Protein AF-A0A0D9W288-F1 (afdb_monomer_lite)

pLDDT: mean 71.08, std 15.68, range [37.62, 91.94]

Sequence (70 aa):
MSRAILLSHQKVCGKVGGWVALMDETASVAVLNPFTNSHIMLPPARKHVVAASSETMVMVDGKYAVQNAF

Secondary structure (DSSP, 8-state):
--SGGGGTT-EEEEEETTEEEEE-TT--EEEEETTTTEEEEPPP--HHHHHT-SS-EEEETTEEEE----

InterPro domains:
  IPR005174 KIB1-4, beta-propeller [PF03478] (8-49)

Radius of gyration: 13.82 Å; chains: 1; bounding box: 32×27×34 Å

Foldseek 3Di:
DDPPVVPPFWDFDDDDDQWTWIAGPQQWIKIARPVVRDID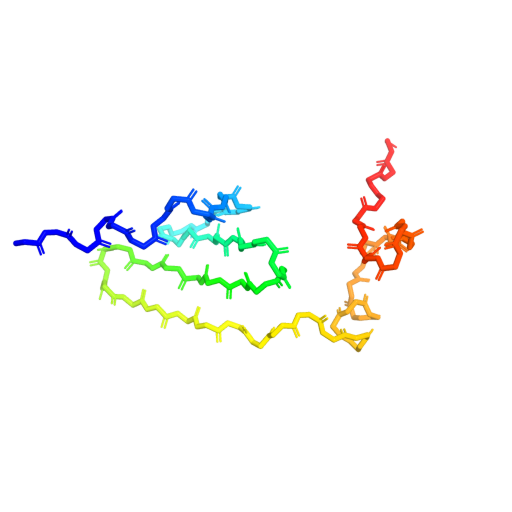TDDRCDPVNVVPDPFDWDDDPNDIDGDDDD

Structure (mmCIF, N/CA/C/O backbone):
data_AF-A0A0D9W288-F1
#
_entry.id   AF-A0A0D9W288-F1
#
loop_
_atom_site.group_PDB
_atom_site.id
_atom_site.type_symbol
_atom_site.label_atom_id
_atom_site.label_alt_id
_atom_site.label_comp_id
_atom_site.label_asym_id
_atom_site.label_entity_id
_atom_site.label_seq_id
_atom_site.pdbx_PDB_ins_code
_atom_site.Cartn_x
_atom_site.Cartn_y
_atom_site.Cartn_z
_atom_site.occupancy
_atom_site.B_iso_or_equiv
_atom_site.auth_seq_id
_atom_site.auth_comp_id
_atom_site.auth_asym_id
_atom_site.auth_atom_id
_atom_site.pdbx_PDB_model_num
ATOM 1 N N . MET A 1 1 ? -8.303 -11.186 17.040 1.00 37.62 1 MET A N 1
ATOM 2 C CA . MET A 1 1 ? -7.278 -11.816 16.181 1.00 37.62 1 MET A CA 1
ATOM 3 C C . MET A 1 1 ? -6.816 -10.772 15.177 1.00 37.62 1 MET A C 1
ATOM 5 O O . MET A 1 1 ? -7.567 -10.426 14.276 1.00 37.62 1 MET A O 1
ATOM 9 N N . SER A 1 2 ? -5.663 -10.154 15.433 1.00 41.41 2 SER A N 1
ATOM 10 C CA . SER A 1 2 ? -5.225 -8.937 14.742 1.00 41.41 2 SER A CA 1
ATOM 11 C C . SER A 1 2 ? -4.555 -9.271 13.411 1.00 41.41 2 SER A C 1
ATOM 13 O O . SER A 1 2 ? -3.655 -10.103 13.344 1.00 41.41 2 SER A O 1
ATOM 15 N N . ARG A 1 3 ? -5.003 -8.587 12.358 1.00 47.09 3 ARG A N 1
ATOM 16 C CA . ARG A 1 3 ? -4.650 -8.700 10.930 1.00 47.09 3 ARG A CA 1
ATOM 17 C C . ARG A 1 3 ? -3.200 -8.270 10.609 1.00 47.09 3 ARG A C 1
ATOM 19 O O . ARG A 1 3 ? -2.933 -7.744 9.538 1.00 47.09 3 ARG A O 1
ATOM 26 N N . ALA A 1 4 ? -2.270 -8.468 11.545 1.00 46.47 4 ALA A N 1
ATOM 27 C CA . ALA A 1 4 ? -0.868 -8.048 11.464 1.00 46.47 4 ALA A CA 1
ATOM 28 C C . ALA A 1 4 ? 0.035 -9.042 10.702 1.00 46.47 4 ALA A C 1
ATOM 30 O O . ALA A 1 4 ? 1.206 -8.757 10.477 1.00 46.47 4 ALA A O 1
ATOM 31 N N . ILE A 1 5 ? -0.495 -10.197 10.282 1.00 44.69 5 ILE A N 1
ATOM 32 C CA . ILE A 1 5 ? 0.299 -11.297 9.701 1.00 44.69 5 ILE A CA 1
ATOM 33 C C . ILE A 1 5 ? 0.602 -11.095 8.201 1.00 44.69 5 ILE A C 1
ATOM 35 O O . ILE A 1 5 ? 1.511 -11.719 7.671 1.00 44.69 5 ILE A O 1
ATOM 39 N N . LEU A 1 6 ? -0.066 -10.169 7.505 1.00 50.94 6 LEU A N 1
ATOM 40 C CA . LEU A 1 6 ? 0.198 -9.926 6.074 1.00 50.94 6 LEU A CA 1
ATOM 41 C C . LEU A 1 6 ? 1.436 -9.048 5.792 1.00 50.94 6 LEU A C 1
ATOM 43 O O . LEU A 1 6 ? 1.757 -8.814 4.630 1.00 50.94 6 LEU A O 1
ATOM 47 N N . LEU A 1 7 ? 2.136 -8.552 6.818 1.00 53.09 7 LEU A N 1
ATOM 48 C CA . LEU A 1 7 ? 3.177 -7.524 6.667 1.00 53.09 7 LEU A CA 1
ATOM 49 C C . LEU A 1 7 ? 4.615 -8.046 6.549 1.00 53.09 7 LEU A C 1
ATOM 51 O O . LEU A 1 7 ? 5.517 -7.230 6.388 1.00 53.09 7 LEU A O 1
ATOM 55 N N . SER A 1 8 ? 4.873 -9.357 6.600 1.00 60.72 8 SER A N 1
ATOM 56 C CA . SER A 1 8 ? 6.260 -9.861 6.599 1.00 60.72 8 SER A CA 1
ATOM 57 C C . SER A 1 8 ? 7.056 -9.493 5.335 1.00 60.72 8 SER A C 1
ATOM 59 O O . SER A 1 8 ? 8.281 -9.464 5.388 1.00 60.72 8 SER A O 1
ATOM 61 N N . HIS A 1 9 ? 6.380 -9.167 4.226 1.00 71.44 9 HIS A N 1
ATOM 62 C CA . HIS A 1 9 ? 6.998 -8.790 2.945 1.00 71.44 9 HIS A CA 1
ATOM 63 C C . HIS A 1 9 ? 6.680 -7.339 2.522 1.00 71.44 9 HIS A C 1
ATOM 65 O O . HIS A 1 9 ? 7.002 -6.944 1.404 1.00 71.44 9 HIS A O 1
ATOM 71 N N . GLN A 1 10 ? 6.045 -6.533 3.385 1.00 76.38 10 GLN A N 1
ATOM 72 C CA . GLN A 1 10 ? 5.609 -5.170 3.057 1.00 76.38 10 GLN A CA 1
ATOM 73 C C . GLN A 1 10 ? 6.422 -4.120 3.820 1.00 76.38 10 GLN A C 1
ATOM 75 O O . GLN A 1 10 ? 6.517 -4.157 5.046 1.00 76.38 10 GLN A O 1
ATOM 80 N N . LYS A 1 11 ? 6.987 -3.148 3.100 1.00 83.56 11 LYS A N 1
ATOM 81 C CA . LYS A 1 11 ? 7.742 -2.025 3.672 1.00 83.56 11 LYS A CA 1
ATOM 82 C C . LYS A 1 11 ? 6.912 -0.748 3.637 1.00 83.56 11 LYS A C 1
ATOM 84 O O . LYS A 1 11 ? 6.257 -0.461 2.641 1.00 83.56 11 LYS A O 1
ATOM 89 N N . VAL A 1 12 ? 6.971 0.042 4.708 1.00 85.00 12 VAL A N 1
ATOM 90 C CA . VAL A 1 12 ? 6.353 1.376 4.744 1.00 85.00 12 VAL A CA 1
ATOM 91 C C . VAL A 1 12 ? 7.102 2.301 3.787 1.00 85.00 12 VAL A C 1
ATOM 93 O O . VAL A 1 12 ? 8.309 2.479 3.933 1.00 85.00 12 VAL A O 1
ATOM 96 N N . CYS A 1 13 ? 6.387 2.900 2.834 1.00 83.19 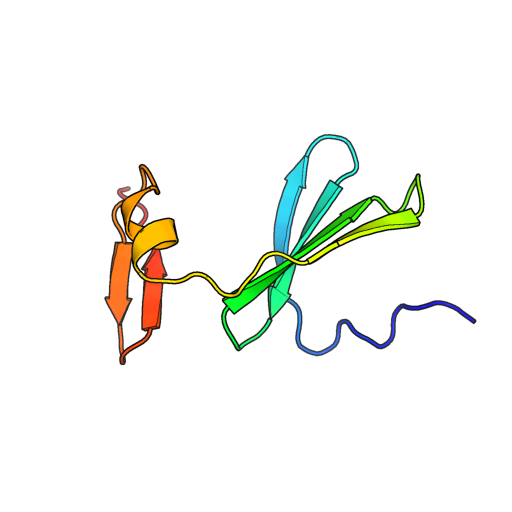13 CYS A N 1
ATOM 97 C CA . CYS A 1 13 ? 6.942 3.844 1.858 1.00 83.19 13 CYS A CA 1
ATOM 98 C C . CYS A 1 13 ? 6.369 5.267 1.978 1.00 83.19 13 CYS A C 1
ATOM 100 O O . CYS A 1 13 ? 6.903 6.188 1.370 1.00 83.19 13 CYS A O 1
ATOM 102 N N . GLY A 1 14 ? 5.329 5.486 2.793 1.00 83.94 14 GLY A N 1
ATOM 103 C CA . GLY A 1 14 ? 4.778 6.823 3.022 1.00 83.94 14 GLY A CA 1
ATOM 104 C C . GLY A 1 14 ? 3.765 6.884 4.163 1.00 83.94 14 GLY A C 1
ATOM 105 O O . GLY A 1 14 ? 3.175 5.871 4.543 1.00 83.94 14 GLY A O 1
ATOM 106 N N . LYS A 1 15 ? 3.557 8.084 4.719 1.00 86.25 15 LYS A N 1
ATOM 107 C CA . LYS A 1 15 ? 2.517 8.354 5.724 1.00 86.25 15 LYS A CA 1
ATOM 108 C C . LYS A 1 15 ? 1.957 9.769 5.582 1.00 86.25 15 LYS A C 1
ATOM 110 O O . LYS A 1 15 ? 2.726 10.710 5.409 1.00 86.25 15 LYS A O 1
ATOM 115 N N . VAL A 1 16 ? 0.640 9.934 5.707 1.00 84.38 16 VAL A N 1
ATOM 116 C CA . VAL A 1 16 ? -0.013 11.257 5.737 1.00 84.38 16 VAL A CA 1
ATOM 117 C C . VAL A 1 16 ? -1.388 11.170 6.395 1.00 84.38 16 VAL A C 1
ATOM 119 O O . VAL A 1 16 ? -2.163 10.281 6.073 1.00 84.38 16 VAL A O 1
ATOM 122 N N . GLY A 1 17 ? -1.712 12.074 7.325 1.00 85.19 17 GLY A N 1
ATOM 123 C CA . GLY A 1 17 ? -3.082 12.223 7.849 1.00 85.19 17 GLY A CA 1
ATOM 124 C C . GLY A 1 17 ? -3.743 10.934 8.366 1.00 85.19 17 GLY A C 1
ATOM 125 O O . GLY A 1 17 ? -4.927 10.720 8.129 1.00 85.19 17 GLY A O 1
ATOM 126 N N . GLY A 1 18 ? -2.981 10.044 9.010 1.00 85.62 18 GLY A N 1
ATOM 127 C CA . GLY A 1 18 ? -3.473 8.748 9.497 1.00 85.62 18 GLY A CA 1
ATOM 128 C C . GLY A 1 18 ? -3.452 7.614 8.466 1.00 85.62 18 GLY A C 1
ATOM 129 O O . GLY A 1 18 ? -3.729 6.474 8.822 1.00 85.62 18 GLY A O 1
ATOM 130 N N . TRP A 1 19 ? -3.064 7.893 7.225 1.00 90.56 19 TRP A N 1
ATOM 131 C CA . TRP A 1 19 ? -2.800 6.890 6.201 1.00 90.56 19 TRP A CA 1
ATOM 132 C C . TRP A 1 19 ? -1.349 6.412 6.231 1.00 90.56 19 TRP A C 1
ATOM 134 O O . TRP A 1 19 ? -0.428 7.198 6.468 1.00 90.56 19 TRP A O 1
ATOM 144 N N . VAL A 1 20 ? -1.152 5.129 5.937 1.00 90.50 20 VAL A N 1
ATOM 145 C CA . VAL A 1 20 ? 0.147 4.470 5.775 1.00 90.50 20 VAL A CA 1
ATOM 146 C C . VAL A 1 20 ? 0.164 3.768 4.423 1.00 90.50 20 VAL A C 1
ATOM 148 O O . VAL A 1 20 ? -0.713 2.956 4.139 1.00 90.50 20 VAL A O 1
ATOM 151 N N . ALA A 1 21 ? 1.160 4.077 3.598 1.00 89.81 21 ALA A N 1
ATOM 152 C CA . ALA A 1 21 ? 1.421 3.375 2.352 1.00 89.81 21 ALA A CA 1
ATOM 153 C C . ALA A 1 21 ? 2.463 2.276 2.587 1.00 89.81 21 ALA A C 1
ATOM 155 O O . ALA A 1 21 ? 3.510 2.507 3.199 1.00 89.81 21 ALA A O 1
ATOM 156 N N . LEU A 1 22 ? 2.154 1.083 2.100 1.00 89.00 22 LEU A N 1
ATOM 157 C CA . LEU A 1 22 ? 2.955 -0.124 2.186 1.00 89.00 22 LEU A CA 1
ATOM 158 C C . LEU A 1 22 ? 3.236 -0.627 0.777 1.00 89.00 22 LEU A C 1
ATOM 160 O O . LEU A 1 22 ? 2.326 -0.664 -0.046 1.00 89.00 22 LEU A O 1
ATOM 164 N N . MET A 1 23 ? 4.466 -1.043 0.511 1.00 86.38 23 MET A N 1
ATOM 165 C CA . MET A 1 23 ? 4.860 -1.636 -0.762 1.00 86.38 23 MET A CA 1
ATOM 166 C C . MET A 1 23 ? 5.415 -3.039 -0.540 1.00 86.38 23 MET A C 1
ATOM 168 O O . MET A 1 23 ? 6.228 -3.240 0.365 1.00 86.38 23 MET A O 1
ATOM 172 N N . ASP A 1 24 ? 4.990 -3.993 -1.363 1.00 83.31 24 ASP A N 1
ATOM 173 C CA . ASP A 1 24 ? 5.556 -5.343 -1.378 1.00 83.31 24 ASP A CA 1
ATOM 174 C C . ASP A 1 24 ? 6.734 -5.485 -2.361 1.00 83.31 24 ASP A C 1
ATOM 176 O O . ASP A 1 24 ? 7.119 -4.558 -3.078 1.00 83.31 24 ASP A O 1
ATOM 180 N N . GLU A 1 25 ? 7.327 -6.676 -2.403 1.00 80.44 25 GLU A N 1
ATOM 181 C CA . GLU A 1 25 ? 8.455 -7.004 -3.285 1.00 80.44 25 GLU A CA 1
ATOM 182 C C . GLU A 1 25 ? 8.128 -6.977 -4.790 1.00 80.44 25 GLU A C 1
ATOM 184 O O . GLU A 1 25 ? 9.040 -6.929 -5.624 1.00 80.44 25 GLU A O 1
ATOM 189 N N . THR A 1 26 ? 6.840 -6.967 -5.144 1.00 78.12 26 THR A N 1
ATOM 190 C CA . THR A 1 26 ? 6.335 -6.879 -6.522 1.00 78.12 26 THR A CA 1
ATOM 191 C C . THR A 1 26 ? 6.034 -5.444 -6.959 1.00 78.12 26 THR A C 1
ATOM 193 O O . THR A 1 26 ? 5.560 -5.233 -8.074 1.00 78.12 26 THR A O 1
ATOM 196 N N . ALA A 1 27 ? 6.330 -4.457 -6.104 1.00 76.12 27 ALA A N 1
ATOM 197 C CA . ALA A 1 27 ? 5.952 -3.056 -6.280 1.00 76.12 27 ALA A CA 1
ATOM 198 C C . ALA A 1 27 ? 4.429 -2.824 -6.322 1.00 76.12 27 ALA A C 1
ATOM 200 O O . ALA A 1 27 ? 3.954 -1.839 -6.896 1.00 76.12 27 ALA A O 1
ATOM 201 N N . SER A 1 28 ? 3.653 -3.709 -5.689 1.00 81.31 28 SER A N 1
ATOM 202 C CA . SER A 1 28 ? 2.246 -3.440 -5.401 1.00 81.31 28 SER A CA 1
ATOM 203 C C . SER A 1 28 ? 2.151 -2.570 -4.153 1.00 81.31 28 SER A C 1
ATOM 205 O O . SER A 1 28 ? 2.853 -2.807 -3.167 1.00 81.31 28 SER A O 1
ATOM 207 N N . VAL A 1 29 ? 1.290 -1.551 -4.196 1.00 85.81 29 VAL A N 1
ATOM 208 C CA . VAL A 1 29 ? 1.138 -0.583 -3.103 1.00 85.81 29 VAL A CA 1
ATOM 209 C C . VAL A 1 29 ? -0.234 -0.733 -2.455 1.00 85.81 29 VAL A C 1
ATOM 211 O O . VAL A 1 29 ? -1.266 -0.653 -3.121 1.00 85.81 29 VAL A O 1
ATOM 214 N N . ALA A 1 30 ? -0.249 -0.906 -1.138 1.00 87.69 30 ALA A N 1
ATOM 215 C CA . ALA A 1 30 ? -1.442 -0.858 -0.309 1.00 87.69 30 ALA A CA 1
ATOM 216 C C . ALA A 1 30 ? -1.435 0.419 0.537 1.00 87.69 30 ALA A C 1
ATOM 218 O O . ALA A 1 30 ? -0.437 0.758 1.165 1.00 87.69 30 ALA A O 1
ATOM 219 N N . VAL A 1 31 ? -2.561 1.122 0.580 1.00 90.69 31 VAL A N 1
ATOM 220 C CA . VAL A 1 31 ? -2.746 2.335 1.380 1.00 90.69 31 VAL A CA 1
ATOM 221 C C . VAL A 1 31 ? -3.785 2.039 2.454 1.00 90.69 31 VAL A C 1
ATOM 223 O O . VAL A 1 31 ? -4.922 1.686 2.148 1.00 90.69 31 VAL A O 1
ATOM 226 N N . LEU A 1 32 ? -3.386 2.131 3.720 1.00 91.94 32 LEU A N 1
ATOM 227 C CA . LEU A 1 32 ? -4.182 1.734 4.880 1.00 91.94 32 LEU A CA 1
ATOM 228 C C . LEU A 1 32 ? -4.488 2.937 5.767 1.00 91.94 32 LEU A C 1
ATOM 230 O O . LEU A 1 32 ? -3.602 3.746 6.021 1.00 91.94 32 LEU A O 1
ATOM 234 N N . ASN A 1 33 ? -5.700 3.005 6.313 1.00 90.12 33 ASN A N 1
ATOM 235 C CA . ASN A 1 33 ? -6.037 3.874 7.437 1.00 90.12 33 ASN A CA 1
ATOM 236 C C . ASN A 1 33 ? -6.499 2.999 8.617 1.00 90.12 33 ASN A C 1
ATOM 238 O O . ASN A 1 33 ? -7.629 2.504 8.603 1.00 90.12 33 ASN A O 1
ATOM 242 N N . PRO A 1 34 ? -5.657 2.782 9.643 1.00 85.69 34 PRO A N 1
ATOM 243 C CA . PRO A 1 34 ? -6.011 1.941 10.782 1.00 85.69 34 PRO A CA 1
ATOM 244 C C . PRO A 1 34 ? -7.098 2.557 11.673 1.00 85.69 34 PRO A C 1
ATOM 246 O O . PRO A 1 34 ? -7.778 1.816 12.375 1.00 85.69 34 PRO A O 1
ATOM 249 N N . PHE A 1 35 ? -7.298 3.880 11.635 1.00 88.06 35 PHE A N 1
ATOM 250 C CA . PHE A 1 35 ? -8.310 4.562 12.449 1.00 88.06 35 PHE A CA 1
ATOM 251 C C . PHE A 1 35 ? -9.727 4.338 11.923 1.00 88.06 35 PHE A C 1
ATOM 253 O O . PHE A 1 35 ? -10.672 4.273 12.703 1.00 88.06 35 PHE A O 1
ATOM 260 N N . THR A 1 36 ? -9.875 4.192 10.606 1.00 90.00 36 THR A N 1
ATOM 261 C CA . THR A 1 36 ? -11.169 3.935 9.952 1.00 90.00 36 THR A CA 1
ATOM 262 C C . THR A 1 36 ? -11.307 2.503 9.438 1.00 90.00 36 THR A C 1
ATOM 264 O O . THR A 1 36 ? -12.358 2.141 8.916 1.00 90.00 36 THR A O 1
ATOM 267 N N . ASN A 1 37 ? -10.251 1.687 9.552 1.00 86.94 37 ASN A N 1
ATOM 268 C CA . ASN A 1 37 ? -10.134 0.357 8.944 1.00 86.94 37 ASN A CA 1
ATOM 269 C C . ASN A 1 37 ? -10.300 0.365 7.403 1.00 86.94 37 ASN A C 1
ATOM 271 O O . ASN A 1 37 ? -10.619 -0.656 6.786 1.00 86.94 37 ASN A O 1
ATOM 275 N N . SER A 1 38 ? -10.071 1.521 6.771 1.00 87.38 38 SER A N 1
ATOM 276 C CA . SER A 1 38 ? -10.100 1.675 5.316 1.00 87.38 38 SER A CA 1
ATOM 277 C C . SER A 1 38 ? -8.812 1.138 4.699 1.00 87.38 38 SER A C 1
ATOM 279 O O . SER A 1 38 ? -7.725 1.297 5.256 1.00 87.38 38 SER A O 1
ATOM 281 N N . HIS A 1 39 ? -8.922 0.526 3.523 1.00 89.12 39 HIS A N 1
ATOM 282 C CA . HIS A 1 39 ? -7.768 0.086 2.750 1.00 89.12 39 HIS A CA 1
ATOM 283 C C . HIS A 1 39 ? -8.027 0.257 1.256 1.00 89.12 39 HIS A C 1
ATOM 285 O O . HIS A 1 39 ? -9.147 0.067 0.786 1.00 89.12 39 HIS A O 1
ATOM 291 N N . ILE A 1 40 ? -6.980 0.616 0.525 1.00 87.69 40 ILE A N 1
ATOM 292 C CA . ILE A 1 40 ? -6.979 0.774 -0.925 1.00 87.69 40 ILE A CA 1
ATOM 293 C C . ILE A 1 40 ? -5.801 -0.040 -1.447 1.00 87.69 40 ILE A C 1
ATOM 295 O O . ILE A 1 40 ? -4.668 0.175 -1.022 1.00 87.69 40 ILE A O 1
ATOM 299 N N . MET A 1 41 ? -6.057 -0.977 -2.356 1.00 85.56 41 MET A N 1
ATOM 300 C CA . MET A 1 41 ? -4.994 -1.635 -3.113 1.00 85.56 41 MET A CA 1
ATOM 301 C C . MET A 1 41 ? -4.841 -0.930 -4.449 1.00 85.56 41 MET A C 1
ATOM 303 O O . MET A 1 41 ? -5.790 -0.860 -5.232 1.00 85.56 41 MET A O 1
ATOM 307 N N . LEU A 1 42 ? -3.653 -0.394 -4.697 1.00 79.50 42 LEU A N 1
ATOM 308 C CA . LEU A 1 42 ? -3.321 0.173 -5.990 1.00 79.50 42 LEU A CA 1
ATOM 309 C C . LEU A 1 42 ? -2.916 -0.959 -6.941 1.00 79.50 42 LEU A C 1
ATOM 311 O O . LEU A 1 42 ? -2.269 -1.921 -6.515 1.00 79.50 42 LEU A O 1
ATOM 315 N N . PRO A 1 43 ? -3.280 -0.870 -8.231 1.00 71.44 43 PRO A N 1
ATOM 316 C CA . PRO A 1 43 ? -2.747 -1.790 -9.223 1.00 71.44 43 PRO A CA 1
ATOM 317 C C . PRO A 1 43 ? -1.212 -1.673 -9.261 1.00 71.44 43 PRO A C 1
ATOM 319 O O . PRO A 1 43 ? -0.691 -0.581 -9.016 1.00 71.44 43 PRO A O 1
ATOM 322 N N . PRO A 1 44 ? -0.482 -2.753 -9.602 1.00 70.06 44 PRO A N 1
ATOM 323 C CA . PRO A 1 44 ? 0.969 -2.701 -9.753 1.00 70.06 44 PRO A CA 1
ATOM 324 C C . PRO A 1 44 ? 1.368 -1.533 -10.649 1.00 70.06 44 PRO A C 1
ATOM 326 O O . PRO A 1 44 ? 0.719 -1.297 -11.676 1.00 70.06 44 PRO A O 1
ATOM 329 N N . ALA A 1 45 ? 2.416 -0.802 -10.269 1.00 66.38 45 ALA A N 1
ATOM 330 C CA . ALA A 1 45 ? 2.878 0.346 -11.035 1.00 66.38 45 ALA A CA 1
ATOM 331 C C . ALA A 1 45 ? 3.234 -0.091 -12.468 1.00 66.38 45 ALA A C 1
ATOM 333 O O . ALA A 1 45 ? 4.253 -0.729 -12.727 1.00 66.38 45 ALA A O 1
ATOM 334 N N . ARG A 1 46 ? 2.353 0.219 -13.424 1.00 64.31 46 ARG A N 1
ATOM 335 C CA . ARG A 1 46 ? 2.602 0.006 -14.856 1.00 64.31 46 ARG A CA 1
ATOM 336 C C . ARG A 1 46 ? 3.443 1.164 -15.391 1.00 64.31 46 ARG A C 1
ATOM 338 O O . ARG A 1 46 ? 3.448 2.247 -14.811 1.00 64.31 46 ARG A O 1
ATOM 345 N N . LYS A 1 47 ? 4.061 0.977 -16.564 1.00 60.31 47 LYS A N 1
ATOM 346 C CA . LYS A 1 47 ? 4.862 2.002 -17.270 1.00 60.31 47 LYS A CA 1
ATOM 347 C C . LYS A 1 47 ? 4.196 3.390 -17.329 1.00 60.31 47 LYS A C 1
ATOM 349 O O . LYS A 1 47 ? 4.882 4.400 -17.287 1.00 60.31 47 LYS A O 1
ATOM 354 N N . HIS A 1 48 ? 2.864 3.442 -17.393 1.00 56.59 48 HIS A N 1
ATOM 355 C CA . HIS A 1 48 ? 2.100 4.693 -17.430 1.00 56.59 48 HIS A CA 1
ATOM 356 C C . HIS A 1 48 ? 2.003 5.421 -16.079 1.00 56.59 48 HIS A C 1
ATOM 358 O O . HIS A 1 48 ? 1.950 6.643 -16.068 1.00 56.59 48 HIS A O 1
ATOM 364 N N . VA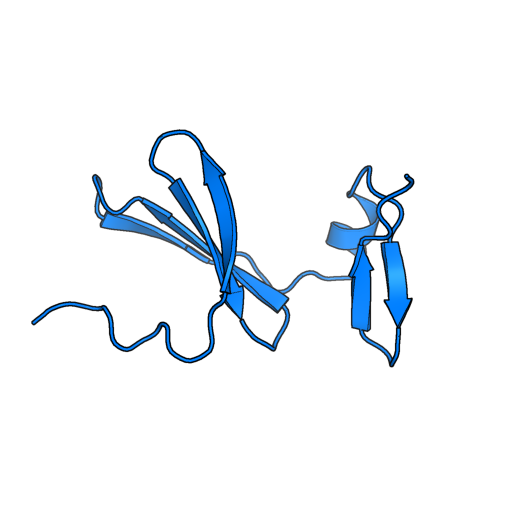L A 1 49 ? 2.009 4.699 -14.952 1.00 57.03 49 VAL A N 1
ATOM 365 C CA . VAL A 1 49 ? 2.050 5.297 -13.601 1.00 57.03 49 VAL A CA 1
ATOM 366 C C . VAL A 1 49 ? 3.437 5.885 -13.340 1.00 57.03 49 VAL A C 1
ATOM 368 O O . VAL A 1 49 ? 3.550 6.976 -12.797 1.00 57.03 49 VAL A O 1
ATOM 371 N N . VAL A 1 50 ? 4.480 5.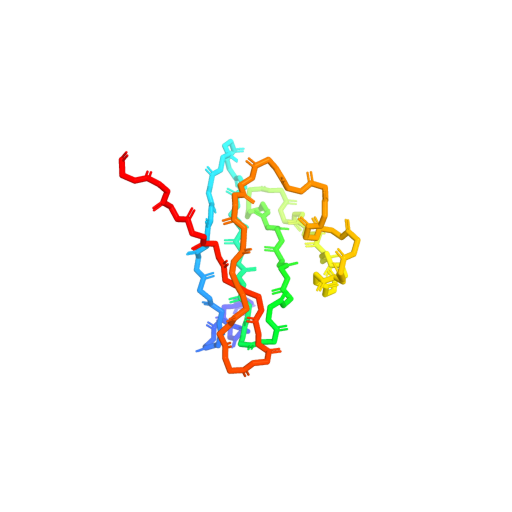203 -13.825 1.00 55.78 50 VAL A N 1
ATOM 372 C CA . VAL A 1 50 ? 5.862 5.707 -13.837 1.00 55.78 50 VAL A CA 1
ATOM 373 C C . VAL A 1 50 ? 5.977 6.987 -14.668 1.00 55.78 50 VAL A C 1
ATOM 375 O O . VAL A 1 50 ? 6.552 7.963 -14.205 1.00 55.78 50 VAL A O 1
ATOM 378 N N . ALA A 1 51 ? 5.379 7.020 -15.863 1.00 55.44 51 ALA A N 1
ATOM 379 C CA . ALA A 1 51 ? 5.407 8.198 -16.734 1.00 55.44 51 ALA A CA 1
ATOM 380 C C . ALA A 1 51 ? 4.652 9.418 -16.167 1.00 55.44 51 ALA A C 1
ATOM 382 O O . ALA A 1 51 ? 4.904 10.537 -16.600 1.00 55.44 51 ALA A O 1
ATOM 383 N N . ALA A 1 52 ? 3.723 9.208 -15.227 1.00 56.34 52 ALA A N 1
ATOM 384 C CA . ALA A 1 52 ? 2.976 10.274 -14.559 1.00 56.34 52 ALA A CA 1
ATOM 385 C C . ALA A 1 52 ? 3.672 10.805 -13.290 1.00 56.34 52 ALA A C 1
ATOM 387 O O . ALA A 1 52 ? 3.194 11.772 -12.698 1.00 56.34 52 ALA A O 1
ATOM 388 N N . SER A 1 53 ? 4.774 10.184 -12.857 1.00 56.72 53 SER A N 1
ATOM 389 C CA . SER A 1 53 ? 5.560 10.661 -11.721 1.00 56.72 53 SER A CA 1
ATOM 390 C C . SER A 1 53 ? 6.381 11.889 -12.122 1.00 56.72 53 SER A C 1
ATOM 392 O O . SER A 1 53 ? 7.062 11.875 -13.144 1.00 56.72 53 SER A O 1
ATOM 394 N N . SER A 1 54 ? 6.352 12.949 -11.309 1.00 56.66 54 SER A N 1
ATOM 395 C CA . SER A 1 54 ? 7.271 14.093 -11.450 1.00 56.66 54 SER A CA 1
ATOM 396 C C . SER A 1 54 ? 8.698 13.776 -10.982 1.00 56.66 54 SER A C 1
ATOM 398 O O . SER A 1 54 ? 9.566 14.641 -11.047 1.00 56.66 54 SER A O 1
ATOM 400 N N . GLU A 1 55 ? 8.947 12.556 -10.504 1.00 57.78 55 GLU A N 1
ATOM 401 C CA . GLU A 1 55 ? 10.271 12.093 -10.106 1.00 57.78 55 GLU A CA 1
ATOM 402 C C . GLU A 1 55 ? 10.968 11.385 -11.270 1.00 57.78 55 GLU A C 1
ATOM 404 O O . GLU A 1 55 ? 10.387 10.528 -11.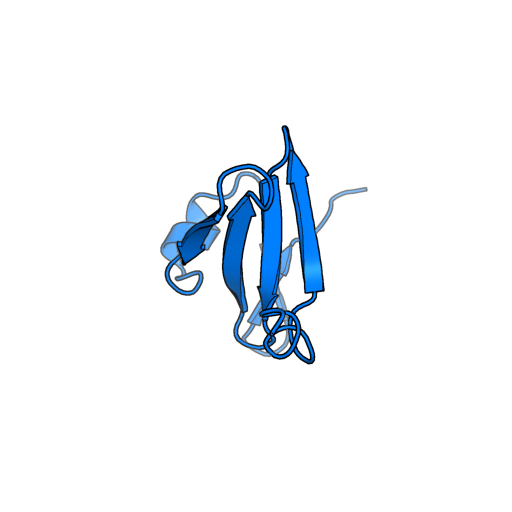941 1.00 57.78 55 GLU A O 1
ATOM 409 N N . THR A 1 56 ? 12.244 11.706 -11.488 1.00 57.62 56 THR A N 1
ATOM 410 C CA . THR A 1 56 ? 13.091 10.982 -12.438 1.00 57.62 56 THR A CA 1
ATOM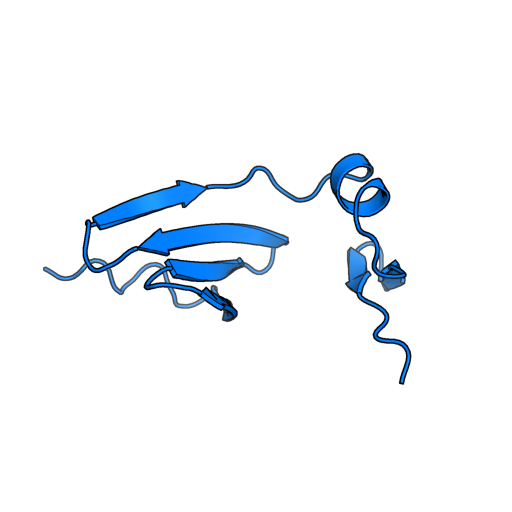 411 C C . THR A 1 56 ? 13.190 9.529 -11.980 1.00 57.62 56 THR A C 1
ATOM 413 O O . THR A 1 56 ? 13.702 9.254 -10.902 1.00 57.62 56 THR A O 1
ATOM 416 N N . MET A 1 57 ? 12.686 8.577 -12.764 1.00 58.25 57 MET A N 1
ATOM 417 C CA . MET A 1 57 ? 12.831 7.147 -12.474 1.00 58.25 57 MET A CA 1
ATOM 418 C C . MET A 1 57 ? 13.848 6.513 -13.423 1.00 58.25 57 MET A C 1
ATOM 420 O O . MET A 1 57 ? 13.830 6.757 -14.629 1.00 58.25 57 MET A O 1
ATOM 424 N N . VAL A 1 58 ? 14.717 5.663 -12.881 1.00 70.50 58 VAL A N 1
ATOM 425 C CA . VAL A 1 58 ? 15.713 4.889 -13.629 1.00 70.50 58 VAL A CA 1
ATOM 426 C C . VAL A 1 58 ? 15.341 3.409 -13.641 1.00 70.50 58 VAL A C 1
ATOM 428 O O . VAL A 1 58 ? 14.754 2.882 -12.696 1.00 70.50 58 VAL A O 1
ATOM 431 N N . MET A 1 59 ? 15.678 2.728 -14.733 1.00 70.88 59 MET A N 1
ATOM 432 C CA . MET A 1 59 ? 15.554 1.275 -14.840 1.00 70.88 59 MET A CA 1
ATOM 433 C C . MET A 1 59 ? 16.806 0.613 -14.267 1.00 70.88 59 MET A C 1
ATOM 435 O O . MET A 1 59 ? 17.901 0.846 -14.773 1.00 70.88 59 MET A O 1
ATOM 439 N N . VAL A 1 60 ? 16.637 -0.236 -13.253 1.00 65.50 60 VAL A N 1
ATOM 440 C CA . VAL A 1 60 ? 17.710 -1.032 -12.639 1.00 65.50 60 VAL A CA 1
ATOM 441 C C . VAL A 1 60 ? 17.256 -2.491 -12.618 1.00 65.50 60 VAL A C 1
ATOM 443 O O . VAL A 1 60 ? 16.206 -2.804 -12.062 1.00 65.50 60 VAL A O 1
ATOM 446 N N . ASP A 1 61 ? 17.998 -3.375 -13.288 1.00 70.94 61 ASP A N 1
ATOM 447 C CA . ASP A 1 61 ? 17.724 -4.822 -13.360 1.00 70.94 61 ASP A CA 1
ATOM 448 C C . ASP A 1 61 ? 16.282 -5.190 -13.764 1.00 70.94 61 ASP A C 1
ATOM 450 O O . ASP A 1 61 ? 15.653 -6.095 -13.216 1.00 70.94 61 ASP A O 1
ATOM 454 N N . GLY A 1 62 ? 15.722 -4.456 -14.729 1.00 72.12 62 GLY A N 1
ATOM 455 C CA . GLY A 1 62 ? 14.360 -4.694 -15.220 1.00 72.12 62 GLY A CA 1
ATOM 456 C C . GLY A 1 62 ? 13.246 -4.176 -14.300 1.00 72.12 62 GLY A C 1
ATOM 457 O O . GLY A 1 62 ? 12.072 -4.380 -14.609 1.00 72.12 62 GLY A O 1
ATOM 458 N N . LYS A 1 63 ? 13.586 -3.479 -13.210 1.00 63.88 63 LYS A N 1
ATOM 459 C CA . LYS A 1 63 ? 12.645 -2.834 -12.285 1.00 63.88 63 LYS A CA 1
ATOM 460 C C . LYS A 1 63 ? 12.802 -1.309 -12.329 1.00 63.88 63 LYS A C 1
ATOM 462 O O . LYS A 1 63 ? 13.900 -0.795 -12.526 1.00 63.88 63 LYS A O 1
ATOM 467 N N . TYR A 1 64 ? 11.699 -0.584 -12.145 1.00 63.94 64 TYR A N 1
ATOM 468 C CA . TYR A 1 64 ? 11.710 0.879 -12.049 1.00 63.94 64 TYR A CA 1
ATOM 469 C C . TYR A 1 64 ? 12.075 1.306 -10.622 1.00 63.94 64 TYR A C 1
ATOM 471 O O . TYR A 1 64 ? 11.472 0.820 -9.665 1.00 63.94 64 TYR A O 1
ATOM 479 N N . ALA A 1 65 ? 13.037 2.216 -10.483 1.00 65.06 65 ALA A N 1
ATOM 480 C CA . ALA A 1 65 ? 13.446 2.815 -9.215 1.00 65.06 65 ALA A CA 1
ATOM 481 C C . ALA A 1 65 ? 13.398 4.348 -9.307 1.00 65.06 65 ALA A C 1
ATOM 483 O O . ALA A 1 65 ? 13.681 4.915 -10.360 1.00 65.06 65 ALA A O 1
ATOM 484 N N . VAL A 1 66 ? 13.055 5.022 -8.208 1.00 64.62 66 VAL A N 1
ATOM 485 C CA . VAL A 1 66 ? 13.108 6.489 -8.108 1.00 64.62 66 VAL A CA 1
ATOM 486 C C . VAL A 1 66 ? 14.565 6.939 -8.018 1.00 64.62 66 VAL A C 1
ATOM 488 O O . VAL A 1 66 ? 15.310 6.470 -7.158 1.00 64.62 66 VAL A O 1
ATOM 491 N N . GLN A 1 67 ? 14.975 7.853 -8.894 1.00 60.91 67 GLN A N 1
ATOM 492 C CA . GLN A 1 67 ? 16.228 8.584 -8.784 1.00 60.91 67 GLN A CA 1
ATOM 493 C C . GLN A 1 67 ? 15.954 9.878 -8.017 1.00 60.91 67 GLN A C 1
ATOM 495 O O . GLN A 1 67 ? 15.484 10.864 -8.581 1.00 60.91 67 GLN A O 1
ATOM 500 N N . ASN A 1 68 ? 16.270 9.883 -6.723 1.00 45.34 68 ASN A N 1
ATOM 501 C CA . ASN A 1 68 ? 16.313 11.129 -5.969 1.00 45.34 68 ASN A CA 1
ATOM 502 C C . ASN A 1 68 ? 17.489 11.963 -6.492 1.00 45.34 68 ASN A C 1
ATOM 504 O O . ASN A 1 68 ? 18.646 11.566 -6.342 1.00 45.34 68 ASN A O 1
ATOM 508 N N . ALA A 1 69 ? 17.195 13.091 -7.138 1.00 42.62 69 ALA A N 1
ATOM 509 C CA . ALA A 1 69 ? 18.190 14.131 -7.361 1.00 42.62 69 ALA A CA 1
ATOM 510 C C . ALA A 1 69 ? 18.548 14.736 -5.993 1.00 42.62 69 ALA A C 1
ATOM 512 O O . ALA A 1 69 ? 17.648 15.058 -5.216 1.00 42.62 69 ALA A O 1
ATOM 513 N N . PHE A 1 70 ? 19.846 14.787 -5.690 1.00 40.06 70 PHE A N 1
ATOM 514 C CA . PHE A 1 70 ? 20.393 15.392 -4.473 1.00 40.06 70 PHE A CA 1
ATOM 515 C C . PHE A 1 70 ? 20.055 16.880 -4.366 1.00 40.06 70 PHE A C 1
ATOM 517 O O . PHE A 1 70 ? 20.046 17.552 -5.424 1.00 40.06 70 PHE A O 1
#

Organism: NCBI:txid77586